Protein AF-A0A8J6BZ93-F1 (afdb_monomer_lite)

pLDDT: mean 83.26, std 11.12, range [38.56, 95.44]

Organism: Zizania palustris (NCBI:txid103762)

Radius of gyration: 21.63 Å; chains: 1; bounding box: 49×33×58 Å

Structure (mmCIF, N/CA/C/O backbone):
data_AF-A0A8J6BZ93-F1
#
_entry.id   AF-A0A8J6BZ93-F1
#
loop_
_atom_site.group_PDB
_atom_site.id
_atom_site.type_symbol
_atom_site.label_atom_id
_atom_site.label_alt_id
_atom_site.label_comp_id
_atom_site.label_asym_id
_atom_site.label_entity_id
_atom_site.label_seq_id
_atom_site.pdbx_PDB_ins_code
_atom_site.Cartn_x
_atom_site.Cartn_y
_atom_site.Cartn_z
_atom_site.occupancy
_atom_site.B_iso_or_equiv
_atom_site.auth_seq_id
_atom_site.auth_comp_id
_atom_site.auth_asym_id
_atom_site.auth_atom_id
_atom_site.pdbx_PDB_model_num
ATOM 1 N N . MET A 1 1 ? 16.278 -12.568 -27.847 1.00 64.12 1 MET A N 1
ATOM 2 C CA . MET A 1 1 ? 15.046 -12.805 -28.635 1.00 64.12 1 MET A CA 1
ATOM 3 C C . MET A 1 1 ? 14.919 -14.223 -29.215 1.00 64.12 1 MET A C 1
ATOM 5 O O . MET A 1 1 ? 13.827 -14.580 -29.638 1.00 64.12 1 MET A O 1
ATOM 9 N N . GLU A 1 2 ? 15.968 -15.063 -29.211 1.00 73.50 2 GLU A N 1
ATOM 10 C CA . GLU A 1 2 ? 15.950 -16.381 -29.886 1.00 73.50 2 GLU A CA 1
ATOM 11 C C . GLU A 1 2 ? 14.828 -17.334 -29.435 1.00 73.50 2 GLU A C 1
ATOM 13 O O . GLU A 1 2 ? 14.180 -17.944 -30.282 1.00 73.50 2 GLU A O 1
ATOM 18 N N . TRP A 1 3 ? 14.524 -17.422 -28.134 1.00 83.00 3 TRP A N 1
ATOM 19 C CA . TRP A 1 3 ? 13.435 -18.281 -27.644 1.00 83.00 3 TRP A CA 1
ATOM 20 C C . TRP A 1 3 ? 12.046 -17.813 -28.104 1.00 83.00 3 TRP A C 1
ATOM 22 O O . TRP A 1 3 ? 11.247 -18.634 -28.541 1.00 83.00 3 TRP A O 1
ATOM 32 N N . ILE A 1 4 ? 11.767 -16.504 -28.065 1.00 78.94 4 ILE A N 1
ATOM 33 C CA . ILE A 1 4 ? 10.465 -15.940 -28.471 1.00 78.94 4 ILE A CA 1
ATOM 34 C C . ILE A 1 4 ? 10.212 -16.223 -29.955 1.00 78.94 4 ILE A C 1
ATOM 36 O O . ILE A 1 4 ? 9.137 -16.687 -30.333 1.00 78.94 4 ILE A O 1
ATOM 40 N N . ASN A 1 5 ? 11.238 -16.014 -30.783 1.00 79.50 5 ASN A N 1
ATOM 41 C CA . ASN A 1 5 ? 11.161 -16.245 -32.223 1.00 79.50 5 ASN A CA 1
ATOM 42 C C . ASN A 1 5 ? 11.046 -17.739 -32.574 1.00 79.50 5 ASN A C 1
ATOM 44 O O . ASN A 1 5 ? 10.421 -18.087 -33.577 1.00 79.50 5 ASN A O 1
ATOM 48 N N . SER A 1 6 ? 11.628 -18.617 -31.751 1.00 82.94 6 SER A N 1
ATOM 49 C CA . SER A 1 6 ? 11.599 -20.071 -31.937 1.00 82.94 6 SER A CA 1
ATOM 50 C C . SER A 1 6 ? 10.288 -20.705 -31.464 1.00 82.94 6 SER A C 1
ATOM 52 O O . SER A 1 6 ? 9.693 -21.496 -32.193 1.00 82.94 6 SER A O 1
ATOM 54 N N . VAL A 1 7 ? 9.822 -20.349 -30.266 1.00 86.81 7 VAL A N 1
ATOM 55 C CA . VAL A 1 7 ? 8.670 -20.983 -29.608 1.00 86.81 7 VAL A CA 1
ATOM 56 C C . VAL A 1 7 ? 7.344 -20.356 -30.029 1.00 86.81 7 VAL A C 1
ATOM 58 O O . VAL A 1 7 ? 6.319 -21.023 -29.933 1.00 86.81 7 VAL A O 1
ATOM 61 N N . LYS A 1 8 ? 7.356 -19.112 -30.536 1.00 81.00 8 LYS A N 1
ATOM 62 C CA . LYS A 1 8 ? 6.156 -18.346 -30.923 1.00 81.00 8 LYS A CA 1
ATOM 63 C C . LYS A 1 8 ? 5.039 -18.472 -29.876 1.00 81.00 8 LYS A C 1
ATOM 65 O O . LYS A 1 8 ? 3.957 -18.970 -30.193 1.00 81.00 8 LYS A O 1
ATOM 70 N N . PRO A 1 9 ? 5.316 -18.095 -28.616 1.00 81.19 9 PRO A N 1
ATOM 71 C CA . PRO A 1 9 ? 4.331 -18.213 -27.555 1.00 81.19 9 PRO A CA 1
ATOM 72 C C . PRO A 1 9 ? 3.119 -17.322 -27.859 1.00 81.19 9 PRO A C 1
ATOM 74 O O . PRO A 1 9 ? 3.265 -16.267 -28.478 1.00 81.19 9 PRO A O 1
ATOM 77 N N . ASP A 1 10 ? 1.937 -17.745 -27.408 1.00 86.31 10 ASP A N 1
ATOM 78 C CA . ASP A 1 10 ? 0.694 -16.973 -27.524 1.00 86.31 10 ASP A CA 1
ATOM 79 C C . ASP A 1 10 ? 0.732 -15.788 -26.545 1.00 86.31 10 ASP A C 1
ATOM 81 O O . ASP A 1 10 ? 0.242 -15.847 -25.417 1.00 86.31 10 ASP A O 1
ATOM 85 N N . VAL A 1 11 ? 1.466 -14.749 -26.939 1.00 82.25 11 VAL A N 1
ATOM 86 C CA . VAL A 1 11 ? 1.706 -13.531 -26.166 1.00 82.25 11 VAL A CA 1
ATOM 87 C C . VAL A 1 11 ? 1.075 -12.369 -26.912 1.00 82.25 11 VAL A C 1
ATOM 89 O O . VAL A 1 11 ? 1.258 -12.218 -28.120 1.00 82.25 11 VAL A O 1
ATOM 92 N N . ASP A 1 12 ? 0.357 -11.527 -26.173 1.00 83.81 12 ASP A N 1
ATOM 93 C CA . ASP A 1 12 ? -0.295 -10.347 -26.727 1.00 83.81 12 ASP A CA 1
ATOM 94 C C . ASP A 1 12 ? 0.710 -9.432 -27.454 1.00 83.81 12 ASP A C 1
ATOM 96 O O . ASP A 1 12 ? 1.815 -9.161 -26.962 1.00 83.81 12 ASP A O 1
ATOM 100 N N . ALA A 1 13 ? 0.313 -8.934 -28.627 1.00 80.25 13 ALA A N 1
ATOM 101 C CA . ALA A 1 13 ? 1.148 -8.095 -29.482 1.00 80.25 13 ALA A CA 1
ATOM 102 C C . ALA A 1 13 ? 1.653 -6.826 -28.772 1.00 80.25 13 ALA A C 1
ATOM 104 O O . ALA A 1 13 ? 2.738 -6.342 -29.094 1.00 80.25 13 ALA A O 1
ATOM 105 N N . PHE A 1 14 ? 0.918 -6.310 -27.781 1.00 79.44 14 PHE A N 1
ATOM 106 C CA . PHE A 1 14 ? 1.347 -5.184 -26.954 1.00 79.44 14 PHE A CA 1
ATOM 107 C C . PHE A 1 14 ? 2.607 -5.505 -26.144 1.00 79.44 14 PHE A C 1
ATOM 109 O O . PHE A 1 14 ? 3.510 -4.677 -26.049 1.00 79.44 14 PHE A O 1
ATOM 116 N N . ILE A 1 15 ? 2.701 -6.711 -25.577 1.00 80.06 15 ILE A N 1
ATOM 117 C CA . ILE A 1 15 ? 3.875 -7.133 -24.805 1.00 80.06 15 ILE A CA 1
ATOM 118 C C . ILE A 1 15 ? 5.073 -7.284 -25.734 1.00 80.06 15 ILE A C 1
ATOM 120 O O . ILE A 1 15 ? 6.134 -6.758 -25.413 1.00 80.06 15 ILE A O 1
ATOM 124 N N . ILE A 1 16 ? 4.885 -7.918 -26.898 1.00 80.69 16 ILE A N 1
ATOM 125 C CA . ILE A 1 16 ? 5.931 -8.071 -27.923 1.00 80.69 16 ILE A CA 1
ATOM 126 C C . ILE A 1 16 ? 6.433 -6.699 -28.394 1.00 80.69 16 ILE A C 1
ATOM 128 O O . ILE A 1 16 ? 7.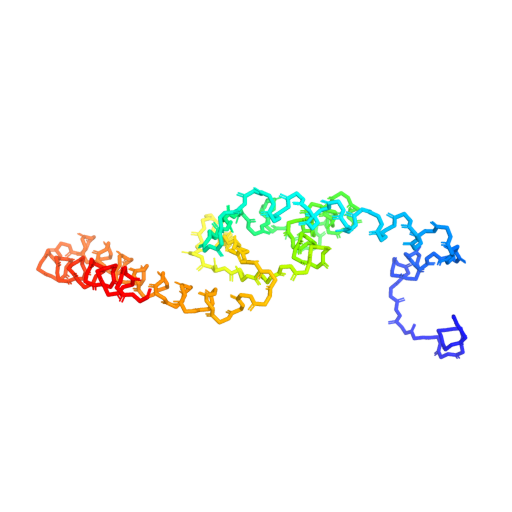639 -6.487 -28.480 1.00 80.69 16 ILE A O 1
ATOM 132 N N . GLY A 1 17 ? 5.522 -5.751 -28.628 1.00 76.75 17 GLY A N 1
ATOM 133 C CA . GLY A 1 17 ? 5.855 -4.386 -29.036 1.00 76.75 17 GLY A CA 1
ATOM 134 C C . GLY A 1 17 ? 6.637 -3.576 -27.994 1.00 76.75 17 GLY A C 1
ATOM 135 O O . GLY A 1 17 ? 7.321 -2.629 -28.370 1.00 76.75 17 GLY A O 1
ATOM 136 N N . ASN A 1 18 ? 6.578 -3.948 -26.709 1.00 74.81 18 ASN A N 1
ATOM 137 C CA . ASN A 1 18 ? 7.337 -3.296 -25.636 1.00 74.81 18 ASN A CA 1
ATOM 138 C C . ASN A 1 18 ? 8.765 -3.846 -25.461 1.00 74.81 18 ASN A C 1
ATOM 140 O O . ASN A 1 18 ? 9.549 -3.254 -24.718 1.00 74.81 18 ASN A O 1
ATOM 144 N N . LEU A 1 19 ? 9.132 -4.962 -26.104 1.00 73.75 19 LEU A N 1
ATOM 145 C CA . LEU A 1 19 ? 10.516 -5.441 -26.095 1.00 73.75 19 LEU A CA 1
ATOM 146 C C . LEU A 1 19 ? 11.347 -4.589 -27.070 1.00 73.75 19 LEU A C 1
ATOM 148 O O . LEU A 1 19 ? 11.334 -4.828 -28.274 1.00 73.75 19 LEU A O 1
ATOM 152 N N . SER A 1 20 ? 12.062 -3.581 -26.560 1.00 62.97 20 SER A N 1
ATOM 153 C CA . SER A 1 20 ? 12.980 -2.771 -27.372 1.00 62.97 20 SER A CA 1
ATOM 154 C C . SER A 1 20 ? 14.223 -3.568 -27.783 1.00 62.97 20 SER A C 1
ATOM 156 O O . SER A 1 20 ? 14.828 -4.227 -26.938 1.00 62.97 20 SER A O 1
ATOM 158 N N . ASP A 1 21 ? 14.652 -3.432 -29.038 1.00 59.81 21 ASP A N 1
ATOM 159 C CA . ASP A 1 21 ? 15.856 -4.087 -29.587 1.00 59.81 21 ASP A CA 1
ATOM 160 C C . ASP A 1 21 ? 17.164 -3.308 -29.289 1.00 59.81 21 ASP A C 1
ATOM 162 O O . ASP A 1 21 ? 18.263 -3.796 -29.537 1.00 59.81 21 ASP A O 1
ATOM 166 N N . ASP A 1 22 ? 17.061 -2.096 -28.725 1.00 57.88 22 ASP A N 1
ATOM 167 C CA . ASP A 1 22 ? 18.194 -1.195 -28.461 1.00 57.88 22 ASP A CA 1
ATOM 168 C C . ASP A 1 22 ? 18.689 -1.327 -27.007 1.00 57.88 22 ASP A C 1
ATOM 170 O O . ASP A 1 22 ? 18.296 -0.593 -26.091 1.00 57.88 22 ASP A O 1
ATOM 174 N N . GLY A 1 23 ? 19.482 -2.374 -26.774 1.00 57.91 23 GLY A N 1
ATOM 175 C CA . GLY A 1 23 ? 19.776 -2.901 -25.441 1.00 57.91 23 GLY A CA 1
ATOM 176 C C . GLY A 1 23 ? 20.808 -2.136 -24.607 1.00 57.91 23 GLY A C 1
ATOM 177 O O . GLY A 1 23 ? 20.763 -2.250 -23.393 1.00 57.91 23 GLY A O 1
ATOM 178 N N . GLU A 1 24 ? 21.734 -1.361 -25.180 1.00 57.62 24 GLU A N 1
ATOM 179 C CA . GLU A 1 24 ? 22.865 -0.821 -24.389 1.00 57.62 24 GLU A CA 1
ATOM 180 C C . GLU A 1 24 ? 22.691 0.637 -23.937 1.00 57.62 24 GLU A C 1
ATOM 182 O O . GLU A 1 24 ? 22.922 0.954 -22.766 1.00 57.62 24 GLU A O 1
ATOM 187 N N . LEU A 1 25 ? 22.239 1.536 -24.819 1.00 59.84 25 LEU A N 1
ATOM 188 C CA . LEU A 1 25 ? 22.030 2.954 -24.479 1.00 59.84 25 LEU A CA 1
ATOM 189 C C . LEU A 1 25 ? 20.859 3.148 -23.498 1.00 59.84 25 LEU A C 1
ATOM 191 O O . LEU A 1 25 ? 20.916 4.010 -22.616 1.00 59.84 25 LEU A O 1
ATOM 195 N N . SER A 1 26 ? 19.825 2.308 -23.602 1.00 63.94 26 SER A N 1
ATOM 196 C CA . SER A 1 26 ? 18.631 2.348 -22.748 1.00 63.94 26 SER A CA 1
ATOM 197 C C . SER A 1 26 ? 18.894 1.892 -21.303 1.00 63.94 26 SER A C 1
ATOM 199 O O . SER A 1 26 ? 18.300 2.425 -20.356 1.00 63.94 26 SER A O 1
ATOM 201 N N . ILE A 1 27 ? 19.824 0.951 -21.095 1.00 78.00 27 ILE A N 1
ATOM 202 C CA . ILE A 1 27 ? 20.138 0.403 -19.767 1.00 78.00 27 ILE A CA 1
ATOM 203 C C . ILE A 1 27 ? 20.874 1.427 -18.900 1.00 78.00 27 ILE A C 1
ATOM 205 O O . ILE A 1 27 ? 20.508 1.602 -17.737 1.00 78.00 27 ILE A O 1
ATOM 209 N N . ASN A 1 28 ? 21.868 2.134 -19.445 1.00 82.94 28 ASN A N 1
ATOM 210 C CA . ASN A 1 28 ? 22.663 3.099 -18.675 1.00 82.94 28 ASN A CA 1
ATOM 211 C C . ASN A 1 28 ? 21.803 4.260 -18.152 1.00 82.94 28 ASN A C 1
ATOM 213 O O . ASN A 1 28 ? 21.826 4.554 -16.957 1.00 82.94 28 ASN A O 1
ATOM 217 N N . SER A 1 29 ? 20.954 4.837 -19.010 1.00 84.62 29 SER A N 1
ATOM 218 C CA . SER A 1 29 ? 19.992 5.875 -18.606 1.00 84.62 29 SER A CA 1
ATOM 219 C C . SER A 1 29 ? 19.054 5.387 -17.493 1.00 84.62 29 SER A C 1
ATOM 221 O O . SER A 1 29 ? 18.827 6.089 -16.506 1.00 84.62 29 SER A O 1
ATOM 223 N N . SER A 1 30 ? 18.572 4.146 -17.598 1.00 85.00 30 SER A N 1
ATOM 224 C CA . SER A 1 30 ? 17.714 3.537 -16.578 1.00 85.00 30 SER A CA 1
ATOM 225 C C . SER A 1 30 ? 18.436 3.345 -15.240 1.00 85.00 30 SER A C 1
ATOM 227 O O . SER A 1 30 ? 17.834 3.512 -14.178 1.00 85.00 30 SER A O 1
ATOM 229 N N . GLN A 1 31 ? 19.722 2.989 -15.259 1.00 88.00 31 GLN A N 1
ATOM 230 C CA . GLN A 1 31 ? 20.525 2.840 -14.044 1.00 88.00 31 GLN A CA 1
ATOM 231 C C . GLN A 1 31 ? 20.758 4.179 -13.346 1.00 88.00 31 GLN A C 1
ATOM 233 O O . GLN A 1 31 ? 20.677 4.238 -12.118 1.00 88.00 31 GLN A O 1
ATOM 238 N N . ASP A 1 32 ? 21.012 5.243 -14.100 1.00 90.06 32 ASP A N 1
ATOM 239 C CA . ASP A 1 32 ? 21.210 6.5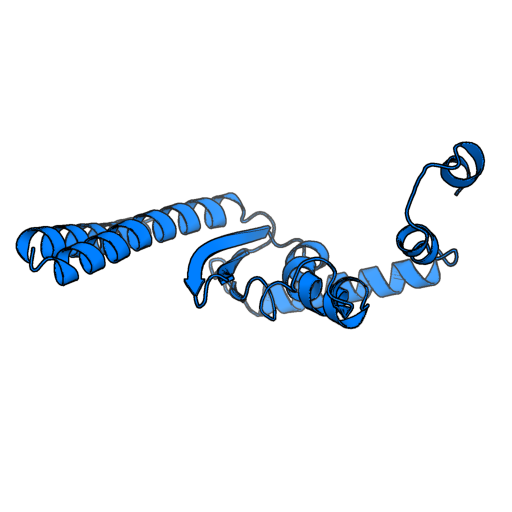73 -13.529 1.00 90.06 32 ASP A CA 1
ATOM 240 C C . ASP A 1 32 ? 19.911 7.125 -12.936 1.00 90.06 32 ASP A C 1
ATOM 242 O O . ASP A 1 32 ? 19.915 7.565 -11.785 1.00 90.06 32 ASP A O 1
ATOM 246 N N . ALA A 1 33 ? 18.775 6.944 -13.617 1.00 89.12 33 ALA A N 1
ATOM 247 C CA . ALA A 1 33 ? 17.461 7.259 -13.056 1.00 89.12 33 ALA A CA 1
ATOM 248 C C . ALA A 1 33 ? 17.178 6.474 -11.759 1.00 89.12 33 ALA A C 1
ATOM 250 O O . ALA A 1 33 ? 16.683 7.030 -10.779 1.00 89.12 33 ALA A O 1
ATOM 251 N N . ARG A 1 34 ? 17.534 5.181 -11.695 1.00 90.75 34 ARG A N 1
ATOM 252 C CA . ARG A 1 34 ? 17.411 4.383 -10.459 1.00 90.75 34 ARG A CA 1
ATOM 253 C C . ARG A 1 34 ? 18.276 4.928 -9.324 1.00 90.75 34 ARG A C 1
ATOM 255 O O . ARG A 1 34 ? 17.815 4.970 -8.183 1.00 90.75 34 ARG A O 1
ATOM 262 N N . LYS A 1 35 ? 19.518 5.336 -9.609 1.00 91.06 35 LYS A N 1
ATOM 263 C CA . LYS A 1 35 ? 20.410 5.941 -8.605 1.00 91.06 35 LYS A CA 1
ATOM 264 C C . LYS A 1 35 ? 19.824 7.244 -8.075 1.00 91.06 35 LYS A C 1
ATOM 266 O O . LYS A 1 35 ? 19.792 7.426 -6.862 1.00 91.06 35 LYS A O 1
ATOM 271 N N . GLU A 1 36 ? 19.326 8.105 -8.955 1.00 92.75 36 GLU A N 1
ATOM 272 C CA . GLU A 1 36 ? 18.708 9.376 -8.574 1.00 92.75 36 GLU A CA 1
ATOM 273 C C . GLU A 1 36 ? 17.485 9.158 -7.677 1.00 92.75 36 GLU A C 1
ATOM 275 O O . GLU A 1 36 ? 17.425 9.695 -6.570 1.00 92.75 36 GLU A O 1
ATOM 280 N N . VAL A 1 37 ? 16.560 8.287 -8.091 1.00 90.12 37 VAL A N 1
ATOM 281 C CA . VAL A 1 37 ? 15.361 7.948 -7.309 1.00 90.12 37 VAL A CA 1
ATOM 282 C C . VAL A 1 37 ? 15.734 7.358 -5.949 1.00 90.12 37 VAL A C 1
ATOM 284 O O . VAL A 1 37 ? 15.131 7.714 -4.936 1.00 90.12 37 VAL A O 1
ATOM 287 N N . ARG A 1 38 ? 16.751 6.490 -5.891 1.00 90.31 38 ARG A N 1
ATOM 288 C CA . ARG A 1 38 ? 17.265 5.940 -4.630 1.00 90.31 38 ARG A CA 1
ATOM 289 C C . ARG A 1 38 ? 17.805 7.034 -3.712 1.00 90.31 38 ARG A C 1
ATOM 291 O O . ARG A 1 38 ? 17.492 7.022 -2.525 1.00 90.31 38 ARG A O 1
ATOM 298 N N . VAL A 1 39 ? 18.599 7.967 -4.236 1.00 90.69 39 VAL A N 1
ATOM 299 C CA . VAL A 1 39 ? 19.141 9.090 -3.455 1.00 90.69 39 VAL A CA 1
ATOM 300 C C . VAL A 1 39 ? 18.009 9.970 -2.932 1.00 90.69 39 VAL A C 1
ATOM 302 O O . VAL A 1 39 ? 17.971 10.250 -1.737 1.00 90.69 39 VAL A O 1
ATOM 305 N N . ALA A 1 40 ? 17.053 10.340 -3.785 1.00 89.44 40 ALA A N 1
ATOM 306 C CA . ALA A 1 40 ? 15.924 11.184 -3.407 1.00 89.44 40 ALA A CA 1
ATOM 307 C C . ALA A 1 40 ? 15.037 10.534 -2.330 1.00 89.44 40 ALA A C 1
ATOM 309 O O . ALA A 1 40 ? 14.704 11.177 -1.335 1.00 89.44 40 ALA A O 1
ATOM 310 N N . LEU A 1 41 ? 14.690 9.251 -2.482 1.00 87.38 41 LEU A N 1
ATOM 311 C CA . LEU A 1 41 ? 13.859 8.539 -1.505 1.00 87.38 41 LEU A CA 1
ATOM 312 C C . LEU A 1 41 ? 14.575 8.304 -0.176 1.00 87.38 41 LEU A C 1
ATOM 314 O O . LEU A 1 41 ? 13.928 8.369 0.868 1.00 87.38 41 LEU A O 1
ATOM 318 N N . ASN A 1 42 ? 15.887 8.070 -0.198 1.00 84.44 42 ASN A N 1
ATOM 319 C CA . ASN A 1 42 ? 16.676 7.987 1.028 1.00 84.44 42 ASN A CA 1
ATOM 320 C C . ASN A 1 42 ? 16.795 9.357 1.713 1.00 84.44 42 ASN A C 1
ATOM 322 O O . ASN A 1 42 ? 16.701 9.425 2.930 1.00 84.44 42 ASN A O 1
ATOM 326 N N . ALA A 1 43 ? 16.940 10.449 0.954 1.00 84.88 43 ALA A N 1
ATOM 327 C CA . ALA A 1 43 ? 17.026 11.804 1.504 1.00 84.88 43 ALA A CA 1
ATOM 328 C C . ALA A 1 43 ? 15.700 12.303 2.102 1.00 84.88 43 ALA A C 1
ATOM 330 O O . ALA A 1 43 ? 15.705 13.070 3.063 1.00 84.88 43 ALA A O 1
ATOM 331 N N . LEU A 1 44 ? 14.559 11.861 1.563 1.00 77.81 44 LEU A N 1
ATOM 332 C CA . LEU A 1 44 ? 13.230 12.233 2.059 1.00 77.81 44 LEU A CA 1
ATOM 333 C C . LEU A 1 44 ? 12.942 11.675 3.469 1.00 77.81 44 LEU A C 1
ATOM 335 O O . LEU A 1 44 ? 11.949 12.050 4.092 1.00 77.81 44 LEU A O 1
ATOM 339 N N . ARG A 1 45 ? 13.770 10.756 3.980 1.00 69.44 45 ARG A N 1
ATOM 340 C CA . ARG A 1 45 ? 13.438 9.911 5.130 1.00 69.44 45 ARG A CA 1
ATOM 341 C C . ARG A 1 45 ? 14.526 9.976 6.196 1.00 69.44 45 ARG A C 1
ATOM 343 O O . ARG A 1 45 ? 15.711 9.933 5.896 1.00 69.44 45 ARG A O 1
ATOM 350 N N . LYS A 1 46 ? 14.103 10.045 7.460 1.00 70.06 46 LYS A N 1
ATOM 351 C CA . LYS A 1 46 ? 14.951 9.687 8.611 1.00 70.06 46 LYS A CA 1
ATOM 352 C C . LYS A 1 46 ? 15.064 8.158 8.684 1.00 70.06 46 LYS A C 1
ATOM 354 O O . LYS A 1 46 ? 14.231 7.485 8.073 1.00 70.06 46 LYS A O 1
ATOM 359 N N . ASP A 1 47 ? 16.036 7.632 9.432 1.00 70.06 47 ASP A N 1
ATOM 360 C CA . ASP A 1 47 ? 16.359 6.192 9.455 1.00 70.06 47 ASP A CA 1
ATOM 361 C C . ASP A 1 47 ? 15.141 5.269 9.706 1.00 70.06 47 ASP A C 1
ATOM 363 O O . ASP A 1 47 ? 15.086 4.192 9.112 1.00 70.06 47 ASP A O 1
ATOM 367 N N . ASP A 1 48 ? 14.105 5.748 10.415 1.00 75.56 48 ASP A N 1
ATOM 368 C CA . ASP A 1 48 ? 12.880 4.987 10.739 1.00 75.56 48 ASP A CA 1
ATOM 369 C C . ASP A 1 48 ? 11.578 5.561 10.135 1.00 75.56 48 ASP A C 1
ATOM 371 O O . ASP A 1 48 ? 10.466 5.204 10.523 1.00 75.56 48 ASP A O 1
ATOM 375 N N . GLY A 1 49 ? 11.660 6.498 9.187 1.00 85.31 49 GLY A N 1
ATOM 376 C CA . GLY A 1 49 ? 10.459 7.109 8.605 1.00 85.31 49 GLY A CA 1
ATOM 377 C C . GLY A 1 49 ? 9.760 6.173 7.619 1.00 85.31 49 GLY A C 1
ATOM 378 O O . GLY A 1 49 ? 10.442 5.597 6.776 1.00 85.31 49 GLY A O 1
ATOM 379 N N . ILE A 1 50 ? 8.421 6.082 7.637 1.00 90.81 50 ILE A N 1
ATOM 380 C CA . ILE A 1 50 ? 7.592 5.397 6.620 1.00 90.81 50 ILE A CA 1
ATOM 381 C C . ILE A 1 50 ? 6.957 6.423 5.672 1.00 90.81 50 ILE A C 1
ATOM 383 O O . ILE A 1 50 ? 6.324 7.375 6.121 1.00 90.81 50 ILE A O 1
ATOM 387 N N . LEU A 1 51 ? 7.112 6.232 4.358 1.00 91.38 51 LEU A N 1
ATOM 388 C CA . LEU A 1 51 ? 6.444 7.058 3.351 1.00 91.38 51 LEU A CA 1
ATOM 389 C C . LEU A 1 51 ? 5.086 6.437 3.022 1.00 91.38 51 LEU A C 1
ATOM 391 O O . LEU A 1 51 ? 5.024 5.270 2.635 1.00 91.38 51 LEU A O 1
ATOM 395 N N . VAL A 1 52 ? 4.021 7.227 3.148 1.00 92.62 52 VAL A N 1
ATOM 396 C CA . VAL A 1 52 ? 2.645 6.810 2.854 1.00 92.62 52 VAL A CA 1
ATOM 397 C C . VAL A 1 52 ? 2.145 7.559 1.626 1.00 92.62 52 VAL A C 1
ATOM 399 O O . VAL A 1 52 ? 2.174 8.788 1.591 1.00 92.62 52 VAL A O 1
ATOM 402 N N . ILE A 1 53 ? 1.686 6.820 0.621 1.00 91.88 53 ILE A N 1
ATOM 403 C CA . ILE A 1 53 ? 1.140 7.355 -0.633 1.00 91.88 53 ILE A CA 1
ATOM 404 C C . ILE A 1 53 ? -0.139 6.593 -1.015 1.00 91.88 53 ILE A C 1
ATOM 406 O O . ILE A 1 53 ? -0.333 5.465 -0.559 1.00 91.88 53 ILE A O 1
ATOM 410 N N . PRO A 1 54 ? -1.020 7.143 -1.866 1.00 90.00 54 PRO A N 1
ATOM 411 C CA . PRO A 1 54 ? -2.075 6.349 -2.499 1.00 90.00 54 PRO A CA 1
ATOM 412 C C . PRO A 1 54 ? -1.483 5.134 -3.231 1.00 90.00 54 PRO A C 1
ATOM 414 O O . PRO A 1 54 ? -0.377 5.214 -3.758 1.00 90.00 54 PRO A O 1
ATOM 417 N N . THR A 1 55 ? -2.176 3.993 -3.285 1.00 88.69 55 THR A N 1
ATOM 418 C CA . THR A 1 55 ? -1.646 2.841 -4.047 1.00 88.69 55 THR A CA 1
ATOM 419 C C . THR A 1 55 ? -1.787 3.025 -5.552 1.00 88.69 55 THR A C 1
ATOM 421 O O . THR A 1 55 ? -0.892 2.645 -6.300 1.00 88.69 55 THR A O 1
ATOM 424 N N . VAL A 1 56 ? -2.900 3.612 -5.986 1.00 83.25 56 VAL A N 1
ATOM 425 C CA . VAL A 1 56 ? -3.226 3.843 -7.394 1.00 83.25 56 VAL A CA 1
ATOM 426 C C . VAL A 1 56 ? -3.777 5.250 -7.574 1.00 83.25 56 VAL A C 1
ATOM 428 O O . VAL A 1 56 ? -4.443 5.792 -6.690 1.00 83.25 56 VAL A O 1
ATOM 431 N N . LEU A 1 57 ? -3.496 5.843 -8.730 1.00 77.00 57 LEU A N 1
ATOM 432 C CA . LEU A 1 57 ? -3.990 7.160 -9.116 1.00 77.00 57 LEU A CA 1
ATOM 433 C C . LEU A 1 57 ? -5.303 7.001 -9.893 1.00 77.00 57 LEU A C 1
ATOM 435 O O . LEU A 1 57 ? -5.322 7.115 -11.112 1.00 77.00 57 LEU A O 1
ATOM 439 N N . GLY A 1 58 ? -6.398 6.693 -9.193 1.00 78.62 58 GLY A N 1
ATOM 440 C CA . GLY A 1 58 ? -7.742 6.659 -9.781 1.00 78.62 58 GLY A CA 1
ATOM 441 C C . GLY A 1 58 ? -8.558 5.410 -9.457 1.00 78.62 58 GLY A C 1
ATOM 442 O O . GLY A 1 58 ? -8.080 4.461 -8.837 1.00 78.62 58 GLY A O 1
ATOM 443 N N . CYS A 1 59 ? -9.826 5.433 -9.871 1.00 78.50 59 CYS A N 1
ATOM 444 C CA . CYS A 1 59 ? -10.727 4.294 -9.714 1.00 78.50 59 CYS A CA 1
ATOM 445 C C . CYS A 1 59 ? -10.364 3.173 -10.702 1.00 78.50 59 CYS A C 1
ATOM 447 O O . CYS A 1 59 ? -9.903 3.461 -11.810 1.00 78.50 59 CYS A O 1
ATOM 449 N N . PRO A 1 60 ? -10.615 1.899 -10.353 1.00 83.38 60 PRO A N 1
ATOM 450 C CA . PRO A 1 60 ? -10.456 0.807 -11.299 1.00 83.38 60 PRO A CA 1
ATOM 451 C C . PRO A 1 60 ? -11.331 1.035 -12.544 1.00 83.38 60 PRO A C 1
ATOM 453 O O . PRO A 1 60 ? -12.516 1.361 -12.406 1.00 83.38 60 PRO A O 1
ATOM 456 N N . PRO A 1 61 ? -10.789 0.855 -13.759 1.00 83.25 61 PRO A N 1
ATOM 457 C CA . PRO A 1 61 ? -11.565 0.965 -14.979 1.00 83.25 61 PRO A CA 1
ATOM 458 C C . PRO A 1 61 ? -12.600 -0.160 -15.038 1.00 83.25 61 PRO A C 1
ATOM 460 O O . PRO A 1 61 ? -12.410 -1.258 -14.509 1.00 83.25 61 PRO A O 1
ATOM 463 N N . LYS A 1 62 ? -13.716 0.105 -15.716 1.00 83.44 62 LYS A N 1
ATOM 464 C CA . LYS A 1 62 ? -14.739 -0.917 -15.962 1.00 83.44 62 LYS A CA 1
ATOM 465 C C . LYS A 1 62 ? -14.175 -2.021 -16.857 1.00 83.44 62 LYS A C 1
ATOM 467 O O . LYS A 1 62 ? -13.339 -1.761 -17.723 1.00 83.44 62 LYS A O 1
ATOM 472 N N . LEU A 1 63 ? -14.687 -3.242 -16.694 1.00 79.31 63 LEU A N 1
ATOM 473 C CA . LEU A 1 63 ? -14.361 -4.356 -17.584 1.00 79.31 63 LEU A CA 1
ATOM 474 C C . LEU A 1 63 ? -14.625 -3.948 -19.046 1.00 79.31 63 LEU A C 1
ATOM 476 O O . LEU A 1 63 ? -15.674 -3.375 -19.343 1.00 79.31 63 LEU A O 1
ATOM 480 N N . ASN A 1 64 ? -13.675 -4.229 -19.940 1.00 76.25 64 ASN A N 1
ATOM 481 C CA . ASN A 1 64 ? -13.707 -3.867 -21.366 1.00 76.25 64 ASN A CA 1
ATOM 482 C C . ASN A 1 64 ? -13.709 -2.355 -21.669 1.00 76.25 64 ASN A C 1
ATOM 484 O O . ASN A 1 64 ? -14.000 -1.951 -22.796 1.00 76.25 64 ASN A O 1
ATOM 488 N N . ALA A 1 65 ? -13.383 -1.496 -20.698 1.00 81.62 65 ALA A N 1
ATOM 489 C CA . ALA A 1 65 ? -13.172 -0.083 -20.977 1.00 81.62 65 ALA A CA 1
ATOM 490 C C . ALA A 1 65 ? -11.951 0.110 -21.891 1.00 81.62 65 ALA A C 1
ATOM 492 O O . ALA A 1 65 ? -10.895 -0.480 -21.673 1.00 81.62 65 ALA A O 1
ATOM 493 N N . ARG A 1 66 ? -12.067 1.017 -22.867 1.00 73.81 66 ARG A N 1
ATOM 494 C CA . ARG A 1 66 ? -10.975 1.407 -23.783 1.00 73.81 66 ARG A CA 1
ATOM 495 C C . ARG A 1 66 ? -9.723 1.924 -23.054 1.00 73.81 66 ARG A C 1
ATOM 497 O O . ARG A 1 66 ? -8.62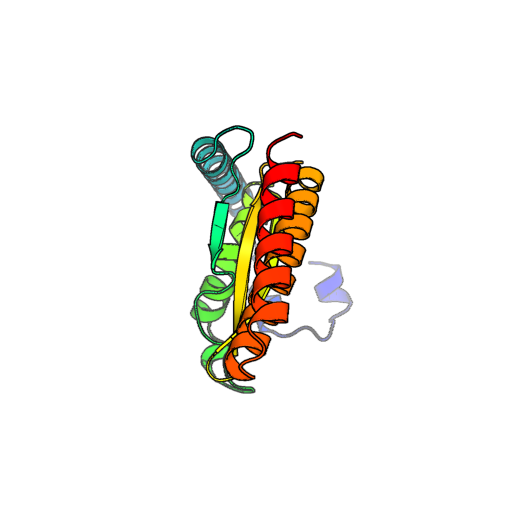2 1.907 -23.596 1.00 73.81 66 ARG A O 1
ATOM 504 N N . GLU A 1 67 ? -9.897 2.380 -21.819 1.00 70.50 67 GLU A N 1
ATOM 505 C CA . GLU A 1 67 ? -8.846 2.909 -20.949 1.00 70.50 67 GLU A CA 1
ATOM 506 C C . GLU A 1 67 ? -7.845 1.835 -20.494 1.00 70.50 67 GLU A C 1
ATOM 508 O O . GLU A 1 67 ? -6.666 2.144 -20.338 1.00 70.50 67 GLU A O 1
ATOM 513 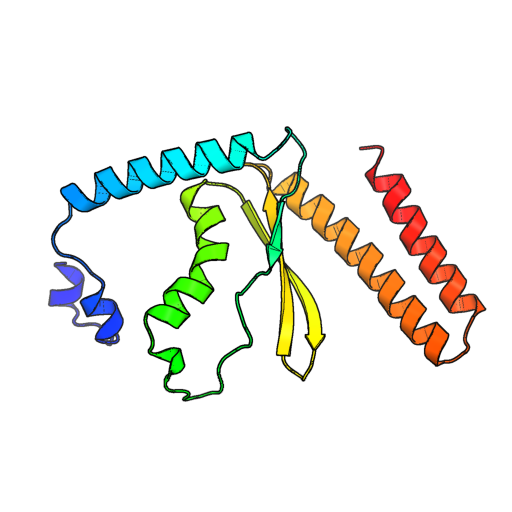N N . LEU A 1 68 ? -8.274 0.566 -20.397 1.00 65.50 68 LEU A N 1
ATOM 514 C CA . LEU A 1 68 ? -7.417 -0.583 -20.060 1.00 65.50 68 LEU A CA 1
ATOM 515 C C . LEU A 1 68 ? -6.282 -0.798 -21.076 1.00 65.50 68 LEU A C 1
ATOM 517 O O . LEU A 1 68 ? -5.227 -1.307 -20.719 1.00 65.50 68 LEU A O 1
ATOM 521 N N . SER A 1 69 ? -6.486 -0.393 -22.335 1.00 62.44 69 SER A N 1
ATOM 522 C CA . SER A 1 69 ? -5.469 -0.450 -23.395 1.00 62.44 69 SER A CA 1
ATOM 523 C C . SER A 1 69 ? -4.651 0.840 -23.537 1.00 62.44 69 SER A C 1
ATOM 525 O O . SER A 1 69 ? -3.836 0.953 -24.450 1.00 62.44 69 SER A O 1
ATOM 527 N N . SER A 1 70 ? -4.889 1.849 -22.693 1.00 70.12 70 SER A N 1
ATOM 528 C CA . SER A 1 70 ? -4.197 3.133 -22.810 1.00 70.12 70 SER A CA 1
ATOM 529 C C . SER A 1 70 ? -2.836 3.104 -22.109 1.00 70.12 70 SER A C 1
ATOM 531 O O . SER A 1 70 ? -2.711 2.697 -20.954 1.00 70.12 70 SER A O 1
ATOM 533 N N . SER A 1 71 ? -1.798 3.581 -22.802 1.00 68.81 71 SER A N 1
ATOM 534 C CA . SER A 1 71 ? -0.453 3.731 -22.231 1.00 68.81 71 SER A CA 1
ATOM 535 C C . SER A 1 71 ? -0.447 4.671 -21.021 1.00 68.81 71 SER A C 1
ATOM 537 O O . SER A 1 71 ? 0.238 4.399 -20.041 1.00 68.81 71 SER A O 1
ATOM 539 N N . ASN A 1 72 ? -1.264 5.729 -21.054 1.00 72.81 72 ASN A N 1
ATOM 540 C CA . ASN A 1 72 ? -1.402 6.690 -19.958 1.00 72.81 72 ASN A CA 1
ATOM 541 C C . ASN A 1 72 ? -1.942 6.049 -18.674 1.00 72.81 72 ASN A C 1
ATOM 543 O O . ASN A 1 72 ? -1.388 6.301 -17.606 1.00 72.81 72 ASN A O 1
ATOM 547 N N . TYR A 1 73 ? -2.970 5.196 -18.775 1.00 74.94 73 TYR A N 1
ATOM 548 C CA . TYR A 1 73 ? -3.474 4.447 -17.625 1.00 74.94 73 TYR A CA 1
ATOM 549 C C . TYR A 1 73 ? -2.372 3.552 -17.055 1.00 74.94 73 TYR A C 1
ATOM 551 O O . TYR A 1 73 ? -2.046 3.664 -15.882 1.00 74.94 73 TYR A O 1
ATOM 559 N N . ASN A 1 74 ? -1.707 2.748 -17.889 1.00 72.44 74 ASN A N 1
ATOM 560 C CA . ASN A 1 74 ? -0.648 1.839 -17.433 1.00 72.44 74 ASN A CA 1
ATOM 561 C C . ASN A 1 74 ? 0.507 2.564 -16.726 1.00 72.44 74 ASN A C 1
ATOM 563 O O . ASN A 1 74 ? 0.960 2.119 -15.669 1.00 72.44 74 ASN A O 1
ATOM 567 N N . VAL A 1 75 ? 0.950 3.703 -17.266 1.00 76.44 75 VAL A N 1
ATOM 568 C CA . VAL A 1 75 ? 1.987 4.532 -16.638 1.00 76.44 75 VAL A CA 1
ATOM 569 C C . VAL A 1 75 ? 1.514 5.057 -15.282 1.00 76.44 75 VAL A C 1
ATOM 571 O O . VAL A 1 75 ? 2.258 4.970 -14.308 1.00 76.44 75 VAL A O 1
ATOM 574 N N . GLN A 1 76 ? 0.280 5.552 -15.176 1.00 73.81 76 GLN A N 1
ATOM 575 C CA . GLN A 1 76 ? -0.257 6.084 -13.919 1.00 73.81 76 GLN A CA 1
ATOM 576 C C . GLN A 1 76 ? -0.478 5.001 -12.857 1.00 73.81 76 GLN A C 1
ATOM 578 O O . GLN A 1 76 ? -0.137 5.212 -11.692 1.00 73.81 76 GLN A O 1
ATOM 583 N N . THR A 1 77 ? -0.990 3.834 -13.247 1.00 71.94 77 THR A N 1
ATOM 584 C CA . THR A 1 77 ? -1.227 2.706 -12.335 1.00 71.94 77 THR A CA 1
ATOM 585 C C . THR A 1 77 ? 0.088 2.104 -11.835 1.00 71.94 77 THR A C 1
ATOM 587 O O . THR A 1 77 ? 0.156 1.647 -10.695 1.00 71.94 77 THR A O 1
ATOM 590 N N . SER A 1 78 ? 1.148 2.140 -12.653 1.00 73.50 78 SER A N 1
ATOM 591 C CA . SER A 1 78 ? 2.462 1.593 -12.295 1.00 73.50 78 SER A CA 1
ATOM 592 C C . SER A 1 78 ? 3.394 2.601 -11.620 1.00 73.50 78 SER A C 1
ATOM 594 O O . SER A 1 78 ? 4.291 2.183 -10.900 1.00 73.50 78 SER A O 1
ATOM 596 N N . CYS A 1 79 ? 3.224 3.913 -11.813 1.00 81.25 79 CYS A N 1
ATOM 597 C CA . CYS A 1 79 ? 4.202 4.912 -11.356 1.00 81.25 79 CYS A CA 1
ATOM 598 C C . CYS A 1 79 ? 4.506 4.801 -9.851 1.00 81.25 79 CYS A C 1
ATOM 600 O O . CYS A 1 79 ? 5.667 4.753 -9.443 1.00 81.25 79 CYS A O 1
ATOM 602 N N . LEU A 1 80 ? 3.463 4.675 -9.022 1.00 83.62 80 LEU A N 1
ATOM 603 C CA . LEU A 1 80 ? 3.613 4.616 -7.565 1.00 83.62 80 LEU A CA 1
ATOM 604 C C . LEU A 1 80 ? 4.187 3.286 -7.067 1.00 83.62 80 LEU A C 1
ATOM 606 O O . LEU A 1 80 ? 4.847 3.255 -6.033 1.00 83.62 80 LEU A O 1
ATOM 610 N N . THR A 1 81 ? 3.961 2.186 -7.785 1.00 79.81 81 THR A N 1
ATOM 611 C CA . THR A 1 81 ? 4.563 0.879 -7.480 1.00 79.81 81 THR A CA 1
ATOM 612 C C . THR A 1 81 ? 6.000 0.790 -7.986 1.00 79.81 81 THR A C 1
ATOM 614 O O . THR A 1 81 ? 6.852 0.212 -7.310 1.00 79.81 81 THR A O 1
ATOM 617 N N . SER A 1 82 ? 6.319 1.434 -9.110 1.00 84.56 82 SER A N 1
ATOM 618 C CA . SER A 1 82 ? 7.669 1.482 -9.675 1.00 84.56 82 SER A CA 1
ATOM 619 C C . SER A 1 82 ? 8.682 2.150 -8.742 1.00 84.56 82 SER A C 1
ATOM 621 O O . SER A 1 82 ? 9.852 1.768 -8.776 1.00 84.56 82 SER A O 1
ATOM 623 N N . LEU A 1 83 ? 8.254 3.059 -7.855 1.00 85.50 83 LEU A N 1
ATOM 624 C CA . LEU A 1 83 ? 9.116 3.692 -6.848 1.00 85.50 83 LEU A CA 1
ATOM 625 C C . LEU A 1 83 ? 9.887 2.669 -6.007 1.00 85.50 83 LEU A C 1
ATOM 627 O O . LEU A 1 83 ? 11.100 2.812 -5.844 1.00 85.50 83 LEU A O 1
ATOM 631 N N . SER A 1 84 ? 9.216 1.620 -5.521 1.00 85.56 84 SER A N 1
ATOM 632 C CA . SER A 1 84 ? 9.853 0.541 -4.753 1.00 85.56 84 SER A CA 1
ATOM 633 C C . SER A 1 84 ? 10.920 -0.186 -5.575 1.00 85.56 84 SER A C 1
ATOM 635 O O . SER A 1 84 ? 12.078 -0.270 -5.171 1.00 85.56 84 SER A O 1
ATOM 637 N N . SER A 1 85 ? 10.567 -0.596 -6.796 1.00 85.94 85 SER A N 1
ATOM 638 C CA . SER A 1 85 ? 11.462 -1.327 -7.696 1.00 85.94 85 SER A CA 1
ATOM 639 C C . SER A 1 85 ? 12.685 -0.516 -8.146 1.00 85.94 85 SER A C 1
ATOM 641 O O . SER A 1 85 ? 13.776 -1.069 -8.289 1.00 85.94 85 SER A O 1
ATOM 643 N N . MET A 1 86 ? 12.532 0.796 -8.359 1.00 88.19 86 MET A N 1
ATOM 644 C CA . MET A 1 86 ? 13.613 1.659 -8.840 1.00 88.19 86 MET A CA 1
ATOM 645 C C . MET A 1 86 ? 14.563 2.075 -7.719 1.00 88.19 86 MET A C 1
ATOM 647 O O . MET A 1 86 ? 15.776 2.096 -7.922 1.00 88.19 86 MET A O 1
ATOM 651 N N . SER A 1 87 ? 14.030 2.364 -6.532 1.00 88.50 87 SER A N 1
ATOM 652 C CA . SER A 1 87 ? 14.843 2.726 -5.366 1.00 88.50 87 SER A CA 1
ATOM 653 C C . SER A 1 87 ? 15.480 1.522 -4.676 1.00 88.50 87 SER A C 1
ATOM 655 O O . SER A 1 87 ? 16.563 1.649 -4.102 1.00 88.50 87 SER A O 1
ATOM 657 N N . GLY A 1 88 ? 14.853 0.346 -4.763 1.00 88.94 88 GLY A N 1
ATOM 658 C CA . GLY A 1 88 ? 15.162 -0.815 -3.929 1.00 88.94 88 GLY A CA 1
ATOM 659 C C . GLY A 1 88 ? 14.516 -0.752 -2.538 1.00 88.94 88 GLY A C 1
ATOM 660 O O . GLY A 1 88 ? 14.851 -1.546 -1.667 1.00 88.94 88 GLY A O 1
ATOM 661 N N . CYS A 1 89 ? 13.613 0.198 -2.298 1.00 90.31 89 CYS A N 1
ATOM 662 C CA . CYS A 1 89 ? 12.769 0.209 -1.110 1.00 90.31 89 CYS A CA 1
ATOM 663 C C . CYS A 1 89 ? 11.759 -0.944 -1.129 1.00 90.31 89 CYS A C 1
ATOM 665 O O . CYS A 1 89 ? 11.334 -1.398 -2.191 1.00 90.31 89 CYS A O 1
ATOM 667 N N . CYS A 1 90 ? 11.301 -1.351 0.050 1.00 90.31 90 CYS A N 1
ATOM 668 C CA . CYS A 1 90 ? 10.174 -2.265 0.181 1.00 90.31 90 CYS A CA 1
ATOM 669 C C . CYS A 1 90 ? 8.856 -1.489 0.259 1.00 90.31 90 CYS A C 1
ATOM 671 O O . CYS A 1 90 ? 8.810 -0.380 0.794 1.00 90.31 90 CYS A O 1
ATOM 673 N N . GLN A 1 91 ? 7.789 -2.050 -0.313 1.00 93.69 91 GLN A N 1
ATOM 674 C CA . GLN A 1 91 ? 6.471 -1.421 -0.377 1.00 93.69 91 GLN A CA 1
ATOM 675 C C . GLN A 1 91 ? 5.367 -2.434 -0.081 1.00 93.69 91 GLN A C 1
ATOM 677 O O . GLN A 1 91 ? 5.348 -3.525 -0.645 1.00 93.69 91 GLN A O 1
ATOM 682 N N . VAL A 1 92 ? 4.416 -2.043 0.766 1.00 94.25 92 VAL A N 1
ATOM 683 C CA . VAL A 1 92 ? 3.225 -2.818 1.126 1.00 94.25 92 VAL A CA 1
ATOM 684 C C . VAL A 1 92 ? 1.984 -1.981 0.836 1.00 94.25 92 VAL A C 1
ATOM 686 O O . VAL A 1 92 ? 1.857 -0.864 1.330 1.00 94.25 92 VAL A O 1
ATOM 689 N N . ALA A 1 93 ? 1.053 -2.523 0.052 1.00 93.00 93 ALA A N 1
ATOM 690 C CA . ALA A 1 93 ? -0.263 -1.924 -0.156 1.00 93.00 93 ALA A CA 1
ATOM 691 C C . ALA A 1 93 ? -1.253 -2.466 0.884 1.00 93.00 93 ALA A C 1
ATOM 693 O O . ALA A 1 93 ? -1.476 -3.675 0.959 1.00 93.00 93 ALA A O 1
ATOM 694 N N . LEU A 1 94 ? -1.856 -1.577 1.675 1.00 92.38 94 LEU A N 1
ATOM 695 C CA . LEU A 1 94 ? -2.855 -1.915 2.684 1.00 92.38 94 LEU A CA 1
ATOM 696 C C . LEU A 1 94 ? -4.253 -1.494 2.203 1.00 92.38 94 LEU A C 1
ATOM 698 O O . LEU A 1 94 ? -4.518 -0.294 2.079 1.00 92.38 94 LEU A O 1
ATOM 702 N N . PRO A 1 95 ? -5.166 -2.446 1.948 1.00 90.56 95 PRO A N 1
ATOM 703 C CA . PRO A 1 95 ? -6.571 -2.145 1.695 1.00 90.56 95 PRO A CA 1
ATOM 704 C C . PRO A 1 95 ? -7.229 -1.562 2.948 1.00 90.56 95 PRO A C 1
ATOM 706 O O . PRO A 1 95 ? -7.149 -2.156 4.023 1.00 90.56 95 PRO A O 1
ATOM 709 N N . LEU A 1 96 ? -7.895 -0.418 2.803 1.00 87.31 96 LEU A N 1
ATOM 710 C CA . LEU A 1 96 ? -8.580 0.280 3.898 1.00 87.31 96 LEU A CA 1
ATOM 711 C C . LEU A 1 96 ? -10.106 0.140 3.837 1.00 87.31 96 LEU A C 1
ATOM 713 O O . LEU A 1 96 ? -10.787 0.426 4.817 1.00 87.31 96 LEU A O 1
ATOM 717 N N . GLY A 1 97 ? -10.648 -0.318 2.708 1.00 86.00 97 GLY A N 1
ATOM 718 C CA . GLY A 1 97 ? -12.079 -0.546 2.537 1.00 86.00 97 GLY A CA 1
ATOM 719 C C . GLY A 1 97 ? -12.536 -0.241 1.120 1.00 86.00 97 GLY A C 1
ATOM 720 O O . GLY A 1 97 ? -11.772 -0.378 0.165 1.00 86.00 97 GLY A O 1
ATOM 721 N N . THR A 1 98 ? -13.791 0.179 0.991 1.00 88.81 98 THR A N 1
ATOM 722 C CA . THR A 1 98 ? -14.396 0.547 -0.290 1.00 88.81 98 THR A CA 1
ATOM 723 C C . THR A 1 98 ? -15.122 1.881 -0.191 1.00 88.81 98 THR A C 1
ATOM 725 O O . THR A 1 98 ? -15.824 2.119 0.788 1.00 88.81 98 THR A O 1
ATOM 728 N N . HIS A 1 99 ? -15.036 2.697 -1.234 1.00 85.88 99 HIS A N 1
ATOM 729 C CA . HIS A 1 99 ? -15.837 3.904 -1.427 1.00 85.88 99 HIS A CA 1
ATOM 730 C C . HIS A 1 99 ? -16.469 3.849 -2.814 1.00 85.88 99 HIS A C 1
ATOM 732 O O . HIS A 1 99 ? -15.795 3.477 -3.770 1.00 85.88 99 HIS A O 1
ATOM 738 N N . ASP A 1 100 ? -17.771 4.112 -2.919 1.00 87.38 100 ASP A N 1
ATOM 739 C CA . ASP A 1 100 ? -18.533 3.963 -4.168 1.00 87.38 100 ASP A CA 1
ATOM 740 C C . ASP A 1 100 ? -18.305 2.614 -4.878 1.00 87.38 100 ASP A C 1
ATOM 742 O O . ASP A 1 100 ? -18.176 2.529 -6.099 1.00 87.38 100 ASP A O 1
ATOM 746 N N . LYS A 1 101 ? -18.244 1.528 -4.091 1.00 86.69 101 LYS A N 1
ATOM 747 C CA . LYS A 1 101 ? -17.952 0.148 -4.542 1.00 86.69 101 LYS A CA 1
ATOM 748 C C . LYS A 1 101 ? -16.546 -0.049 -5.132 1.00 86.69 101 LYS A C 1
ATOM 750 O O . LYS A 1 101 ? -16.250 -1.134 -5.627 1.00 86.69 101 LYS A O 1
ATOM 755 N N . CYS A 1 102 ? -15.675 0.952 -5.047 1.00 85.38 102 CYS A N 1
ATOM 756 C CA . CYS A 1 102 ? -14.284 0.881 -5.473 1.00 85.38 102 CYS A CA 1
ATOM 757 C C . CYS A 1 102 ? -13.369 0.640 -4.261 1.00 85.38 102 CYS A C 1
ATOM 759 O O . CYS A 1 102 ? -13.545 1.299 -3.234 1.00 85.38 102 CYS A O 1
ATOM 761 N N . PRO A 1 103 ? -12.398 -0.286 -4.341 1.00 89.00 103 PRO A N 1
ATOM 762 C CA . PRO A 1 103 ? -11.445 -0.507 -3.261 1.00 89.00 103 PRO A CA 1
ATOM 763 C C . PRO A 1 103 ? -10.540 0.715 -3.071 1.00 89.00 103 PRO A C 1
ATOM 765 O O . PRO A 1 103 ? -10.030 1.274 -4.040 1.00 89.00 103 PRO A O 1
ATOM 768 N N . ILE A 1 104 ? -10.317 1.098 -1.814 1.00 88.81 104 ILE A N 1
ATOM 769 C CA . ILE A 1 104 ? -9.332 2.110 -1.424 1.00 88.81 104 ILE A CA 1
ATOM 770 C C . ILE A 1 104 ? -8.176 1.414 -0.720 1.00 88.81 104 ILE A C 1
ATOM 772 O O . ILE A 1 104 ? -8.380 0.613 0.198 1.00 88.81 104 ILE A O 1
ATOM 776 N N . SER A 1 105 ? -6.956 1.774 -1.105 1.00 90.62 105 SER A N 1
ATOM 777 C CA . SER A 1 105 ? -5.742 1.345 -0.424 1.00 90.62 105 SER A CA 1
ATOM 778 C C . SER A 1 105 ? -4.686 2.444 -0.398 1.00 90.62 105 SER A C 1
ATOM 780 O O . SER A 1 105 ? -4.646 3.334 -1.254 1.00 90.62 105 SER A O 1
ATOM 782 N N . VAL A 1 106 ? -3.806 2.346 0.592 1.00 92.62 106 VAL A N 1
ATOM 783 C CA . VAL A 1 106 ? -2.607 3.177 0.717 1.00 92.62 106 VAL A CA 1
ATOM 784 C C . VAL A 1 106 ? -1.374 2.284 0.668 1.00 92.62 106 VAL A C 1
ATOM 786 O O . VAL A 1 106 ? -1.373 1.169 1.192 1.00 92.62 106 VAL A O 1
ATOM 789 N N . SER A 1 107 ? -0.327 2.757 0.007 1.00 93.69 107 SER A N 1
ATOM 790 C CA . SER A 1 107 ? 0.972 2.101 -0.042 1.00 93.69 107 SER A CA 1
ATOM 791 C C . SER A 1 107 ? 1.893 2.709 1.001 1.00 93.69 107 SER A C 1
ATOM 793 O O . SER A 1 107 ? 2.089 3.923 1.043 1.00 93.69 107 SER A O 1
ATOM 795 N N . PHE A 1 108 ? 2.500 1.843 1.794 1.00 93.88 108 PHE A N 1
ATOM 796 C CA . PHE A 1 108 ? 3.560 2.174 2.725 1.00 93.88 108 PHE A CA 1
ATOM 797 C C . PHE A 1 108 ? 4.867 1.691 2.131 1.00 93.88 108 PHE A C 1
ATOM 799 O O . PHE A 1 108 ? 5.007 0.518 1.796 1.00 93.88 108 PHE A O 1
ATOM 806 N N . ILE A 1 109 ? 5.820 2.592 1.985 1.00 92.50 109 ILE A N 1
ATOM 807 C CA . ILE A 1 109 ? 7.160 2.279 1.503 1.00 92.50 109 ILE A CA 1
ATOM 808 C C . ILE A 1 109 ? 8.067 2.360 2.724 1.00 92.50 109 ILE A C 1
ATOM 810 O O . ILE A 1 109 ? 7.870 3.295 3.486 1.00 92.50 109 ILE A O 1
ATOM 814 N N . ALA A 1 110 ? 9.050 1.475 2.919 1.00 92.19 110 ALA A N 1
ATOM 815 C CA . ALA A 1 110 ? 10.136 1.553 3.920 1.00 92.19 110 ALA A CA 1
ATOM 816 C C . ALA A 1 110 ? 11.521 1.624 3.246 1.00 92.19 110 ALA A C 1
ATOM 818 O O . ALA A 1 110 ? 11.628 1.529 2.022 1.00 92.19 110 ALA A O 1
ATOM 819 N N . ARG A 1 111 ? 12.584 1.893 4.013 1.00 89.50 111 ARG A N 1
ATOM 820 C CA . ARG A 1 111 ? 13.960 1.923 3.484 1.00 89.50 111 ARG A CA 1
ATOM 821 C C . ARG A 1 111 ? 14.361 0.555 2.911 1.00 89.50 111 ARG A C 1
ATOM 823 O O . ARG A 1 111 ? 13.768 -0.463 3.260 1.00 89.50 111 ARG A O 1
ATOM 830 N N . HIS A 1 112 ? 15.389 0.518 2.064 1.00 88.50 112 HIS A N 1
ATOM 831 C CA . HIS A 1 112 ? 15.926 -0.747 1.550 1.00 88.50 112 HIS A CA 1
ATOM 832 C C . HIS A 1 112 ? 16.316 -1.694 2.701 1.00 88.50 112 HIS A C 1
ATOM 834 O O . HIS A 1 112 ? 17.077 -1.307 3.589 1.00 88.50 112 HIS A O 1
ATOM 840 N N . GLY A 1 113 ? 15.824 -2.937 2.665 1.00 88.00 113 GLY A N 1
ATOM 841 C CA . GLY A 1 113 ? 16.052 -3.946 3.707 1.00 88.00 113 GLY A CA 1
ATOM 842 C C . GLY A 1 113 ? 15.278 -3.709 5.010 1.00 88.00 113 GLY A C 1
ATOM 843 O O . GLY A 1 113 ? 15.546 -4.377 6.003 1.00 88.00 113 GLY A O 1
ATOM 844 N N . GLY A 1 114 ? 14.346 -2.752 5.032 1.00 88.75 114 GLY A N 1
ATOM 845 C CA . GLY A 1 114 ? 13.465 -2.461 6.166 1.00 88.75 114 GLY A CA 1
ATOM 846 C C . GLY A 1 114 ? 12.170 -3.275 6.169 1.00 88.75 114 GLY A C 1
ATOM 847 O O . GLY A 1 114 ? 11.194 -2.845 6.773 1.00 88.75 114 GLY A O 1
ATOM 848 N N . ASP A 1 115 ? 12.117 -4.405 5.463 1.00 91.38 115 ASP A N 1
ATOM 849 C CA . ASP A 1 115 ? 10.909 -5.213 5.264 1.00 91.38 115 ASP A CA 1
ATOM 850 C C . ASP A 1 115 ? 10.283 -5.672 6.582 1.00 91.38 115 ASP A C 1
ATOM 852 O O . ASP A 1 115 ? 9.073 -5.565 6.753 1.00 91.38 115 ASP A O 1
ATOM 856 N N . GLN A 1 116 ? 11.103 -6.125 7.533 1.00 92.12 116 GLN A N 1
ATOM 857 C CA . GLN A 1 116 ? 10.618 -6.545 8.847 1.00 92.12 116 GLN A CA 1
ATOM 858 C C . GLN A 1 116 ? 9.986 -5.373 9.609 1.00 92.12 116 GLN A C 1
ATOM 860 O O . GLN A 1 116 ? 8.833 -5.464 10.017 1.00 92.12 116 GLN A O 1
ATOM 865 N N . PHE A 1 117 ? 10.694 -4.242 9.699 1.00 91.38 117 PHE A N 1
ATOM 866 C CA . PHE A 1 117 ? 10.178 -3.011 10.309 1.00 91.38 117 PHE A CA 1
ATOM 867 C C . PHE A 1 117 ? 8.860 -2.554 9.664 1.00 91.38 117 PHE A C 1
ATOM 869 O O . PHE A 1 117 ? 7.907 -2.183 10.354 1.00 91.38 117 PHE A O 1
ATOM 876 N N . LEU A 1 118 ? 8.783 -2.616 8.331 1.00 92.69 118 LEU A N 1
ATOM 877 C CA . LEU A 1 118 ? 7.573 -2.281 7.594 1.00 92.69 118 LEU A CA 1
ATOM 878 C C . LEU A 1 118 ? 6.425 -3.220 7.965 1.00 92.69 118 LEU A C 1
ATOM 880 O O . LEU A 1 118 ? 5.341 -2.749 8.290 1.00 92.69 118 LEU A O 1
ATOM 884 N N . LEU A 1 119 ? 6.647 -4.533 7.938 1.00 93.81 119 LEU A N 1
ATOM 885 C CA . LEU A 1 119 ? 5.612 -5.523 8.233 1.00 93.81 119 LEU A CA 1
ATOM 886 C C . LEU A 1 119 ? 5.123 -5.442 9.683 1.00 93.81 119 LEU A C 1
ATOM 888 O O . LEU A 1 119 ? 3.912 -5.489 9.900 1.00 93.81 119 LEU A O 1
ATOM 892 N N . ASP A 1 120 ? 6.020 -5.245 10.647 1.00 92.50 120 ASP A N 1
ATOM 893 C CA . ASP A 1 120 ? 5.672 -5.078 12.063 1.00 92.50 120 ASP A CA 1
ATOM 894 C C . ASP A 1 120 ? 4.818 -3.817 12.276 1.00 92.50 120 ASP A C 1
ATOM 896 O O . ASP A 1 120 ? 3.786 -3.840 12.963 1.00 92.50 120 ASP A O 1
ATOM 900 N N . THR A 1 121 ? 5.176 -2.725 11.595 1.00 91.38 121 THR A N 1
ATOM 901 C CA . THR A 1 121 ? 4.400 -1.480 11.632 1.00 91.38 121 THR A CA 1
ATOM 902 C C . THR A 1 121 ? 3.028 -1.654 10.981 1.00 91.38 121 THR A C 1
ATOM 904 O O . THR A 1 121 ? 2.009 -1.257 11.547 1.00 91.38 121 THR A O 1
ATOM 907 N N . ILE A 1 122 ? 2.959 -2.301 9.814 1.00 93.31 122 ILE A N 1
ATOM 908 C CA . ILE A 1 122 ? 1.693 -2.579 9.120 1.00 93.31 122 ILE A CA 1
ATOM 909 C C . ILE A 1 122 ? 0.784 -3.469 9.956 1.00 93.31 122 ILE A C 1
ATOM 911 O O . ILE A 1 122 ? -0.420 -3.219 10.022 1.00 93.31 122 ILE A O 1
ATOM 915 N N . GLN A 1 123 ? 1.334 -4.490 10.607 1.00 92.44 123 GLN A N 1
ATOM 916 C CA . GLN A 1 123 ? 0.570 -5.361 11.487 1.00 92.44 123 GLN A CA 1
ATOM 917 C C . GLN A 1 123 ? -0.056 -4.553 12.630 1.00 92.44 123 GLN A C 1
ATOM 919 O O . GLN A 1 123 ? -1.250 -4.691 12.894 1.00 92.44 123 GLN A O 1
ATOM 924 N N . THR A 1 124 ? 0.709 -3.648 13.238 1.00 91.31 124 THR A N 1
ATOM 925 C CA . THR A 1 124 ? 0.235 -2.736 14.289 1.00 91.31 124 THR A CA 1
ATOM 926 C C . THR A 1 124 ? -0.896 -1.832 13.784 1.00 91.31 124 THR A C 1
ATOM 928 O O . THR A 1 124 ? -1.983 -1.811 14.369 1.00 91.31 124 THR A O 1
ATOM 931 N N . ILE A 1 125 ? -0.701 -1.168 12.637 1.00 90.25 125 ILE A N 1
ATOM 932 C CA . ILE A 1 125 ? -1.706 -0.298 12.001 1.00 90.25 125 ILE A CA 1
ATOM 933 C C . ILE A 1 125 ? -2.981 -1.079 11.672 1.00 90.25 125 ILE A C 1
ATOM 935 O O . ILE A 1 125 ? -4.088 -0.591 11.906 1.00 90.25 125 ILE A O 1
ATOM 939 N N . LYS A 1 126 ? -2.858 -2.301 11.149 1.00 90.69 126 LYS A N 1
ATOM 940 C CA . LYS A 1 126 ? -3.999 -3.139 10.768 1.00 90.69 126 LYS A CA 1
ATOM 941 C C . LYS A 1 126 ? -4.846 -3.518 11.980 1.00 90.69 126 LYS A C 1
ATOM 943 O O . LYS A 1 126 ? -6.073 -3.460 11.903 1.00 90.69 126 LYS A O 1
ATOM 948 N N . VAL A 1 127 ? -4.211 -3.882 13.093 1.00 90.44 127 VAL A N 1
ATOM 949 C CA . VAL A 1 127 ? -4.920 -4.218 14.335 1.00 90.44 127 VAL A CA 1
ATOM 950 C C . VAL A 1 127 ? -5.604 -2.976 14.914 1.00 90.44 127 VAL A C 1
ATOM 952 O O . VAL A 1 127 ? -6.789 -3.044 15.236 1.00 90.44 127 VAL A O 1
ATOM 955 N N . ALA A 1 128 ? -4.921 -1.829 14.978 1.00 88.94 128 ALA A N 1
ATOM 956 C CA . ALA A 1 128 ? -5.525 -0.577 15.441 1.00 88.94 128 ALA A CA 1
ATOM 957 C C . ALA A 1 128 ? -6.728 -0.166 14.570 1.00 88.94 128 ALA A C 1
ATOM 959 O O . ALA A 1 128 ? -7.804 0.129 15.086 1.00 88.94 128 ALA A O 1
ATOM 960 N N . THR A 1 129 ? -6.582 -0.244 13.244 1.00 88.81 129 THR A N 1
ATOM 961 C CA . THR A 1 129 ? -7.656 0.051 12.281 1.00 88.81 129 THR A CA 1
ATOM 962 C C . THR A 1 129 ? -8.857 -0.875 12.466 1.00 88.81 129 THR A C 1
ATOM 964 O O . THR A 1 129 ? -9.997 -0.422 12.410 1.00 88.81 129 THR A O 1
ATOM 967 N N . TYR A 1 130 ? -8.627 -2.166 12.730 1.00 90.19 130 TYR A N 1
ATOM 968 C CA . TYR A 1 130 ? -9.701 -3.118 13.016 1.00 90.19 130 TYR A CA 1
ATOM 969 C C . TYR A 1 130 ? -10.529 -2.698 14.236 1.00 90.19 130 TYR A C 1
ATOM 971 O O . TYR A 1 130 ? -11.758 -2.653 14.145 1.00 90.19 130 TYR A O 1
ATOM 979 N N . TYR A 1 131 ? -9.877 -2.358 15.352 1.00 92.38 131 TYR A N 1
ATOM 980 C CA . TYR A 1 131 ? -10.575 -1.907 16.557 1.00 92.38 131 TYR A CA 1
ATOM 981 C C . TYR A 1 131 ? -11.318 -0.589 16.322 1.00 92.38 131 TYR A C 1
ATOM 983 O O . TYR A 1 131 ? -12.484 -0.488 16.691 1.00 92.38 131 TYR A O 1
ATOM 991 N N . SER A 1 132 ? -10.711 0.379 15.631 1.00 88.62 132 SER A N 1
ATOM 992 C CA . SER A 1 132 ? -11.372 1.642 15.274 1.00 88.62 132 SER A CA 1
ATOM 993 C C . SER A 1 132 ? -12.617 1.430 14.405 1.00 88.62 132 SER A C 1
ATOM 995 O O . SER A 1 132 ? -13.674 1.995 14.685 1.00 88.62 132 SER A O 1
ATOM 997 N N . ASN A 1 133 ? -12.533 0.567 13.389 1.00 88.88 133 ASN A N 1
ATOM 998 C CA . ASN A 1 133 ? -13.666 0.255 12.515 1.00 88.88 133 ASN A CA 1
ATOM 999 C C . ASN A 1 133 ? -14.786 -0.471 13.273 1.00 88.88 133 ASN A C 1
ATOM 1001 O O . ASN A 1 133 ? -15.967 -0.192 13.063 1.00 88.88 133 ASN A O 1
ATOM 1005 N N . ARG A 1 134 ? -14.432 -1.388 14.180 1.00 93.00 134 ARG A N 1
ATOM 1006 C CA . ARG A 1 134 ? -15.402 -2.103 15.016 1.00 93.00 134 ARG A CA 1
ATOM 1007 C C . ARG A 1 134 ? -16.066 -1.178 16.041 1.00 93.00 134 ARG A C 1
ATOM 1009 O O . ARG A 1 134 ? -17.282 -1.251 16.214 1.00 93.00 134 ARG A O 1
ATOM 1016 N N . ALA A 1 135 ? -15.314 -0.244 16.627 1.00 92.69 135 ALA A N 1
ATOM 1017 C CA . ALA A 1 135 ? -15.851 0.796 17.500 1.00 92.69 135 ALA A CA 1
ATOM 1018 C C . ALA A 1 135 ? -16.878 1.672 16.771 1.00 92.69 135 ALA A C 1
ATOM 1020 O O . ALA A 1 135 ? -17.961 1.911 17.304 1.00 92.69 135 ALA A O 1
ATOM 1021 N N . ALA A 1 136 ? -16.570 2.099 15.541 1.00 91.44 136 ALA A N 1
ATOM 1022 C CA . ALA A 1 136 ? -17.494 2.866 14.710 1.00 91.44 136 ALA A CA 1
ATOM 1023 C C . ALA A 1 136 ? -18.798 2.093 14.446 1.00 91.44 136 ALA A C 1
ATOM 1025 O O . ALA A 1 136 ? -19.880 2.637 14.642 1.00 91.44 136 ALA A O 1
ATOM 1026 N N . ALA A 1 137 ? -18.716 0.799 14.117 1.00 92.69 137 ALA A N 1
ATOM 1027 C CA . ALA A 1 137 ? -19.903 -0.041 13.949 1.00 92.69 137 ALA A CA 1
ATOM 1028 C C . ALA A 1 137 ? -20.745 -0.148 15.237 1.00 92.69 137 ALA A C 1
ATOM 1030 O O . ALA A 1 137 ? -21.973 -0.125 15.179 1.00 92.69 137 ALA A O 1
ATOM 1031 N N . PHE A 1 138 ? -20.116 -0.222 16.414 1.00 94.06 138 PHE A N 1
ATOM 1032 C CA . PHE A 1 138 ? -20.845 -0.205 17.685 1.00 94.06 138 PHE A CA 1
ATOM 1033 C C . PHE A 1 138 ? -21.513 1.140 17.985 1.00 94.06 138 PHE A C 1
ATOM 1035 O O . PHE A 1 138 ? -22.570 1.145 18.618 1.00 94.06 138 PHE A O 1
ATOM 1042 N N . LEU A 1 139 ? -20.933 2.263 17.548 1.00 93.62 139 LEU A N 1
ATOM 1043 C CA . LEU A 1 139 ? -21.553 3.584 17.694 1.00 93.62 139 LEU A CA 1
ATOM 1044 C C . LEU A 1 139 ? -22.850 3.688 16.885 1.00 93.62 139 LEU A C 1
ATOM 1046 O O . LEU A 1 139 ? -23.845 4.163 17.428 1.00 93.62 139 LEU A O 1
ATOM 1050 N N . GLU A 1 140 ? -22.869 3.163 15.658 1.00 93.75 140 GLU A N 1
ATOM 1051 C CA . GLU A 1 140 ? -24.082 3.088 14.825 1.00 93.75 140 GLU A CA 1
ATOM 1052 C C . GLU A 1 140 ? -25.187 2.235 15.472 1.00 93.75 140 GLU A C 1
ATOM 1054 O O . GLU A 1 140 ? -26.375 2.507 15.319 1.00 93.75 140 GLU A O 1
ATOM 1059 N N . LEU A 1 141 ? -24.804 1.222 16.25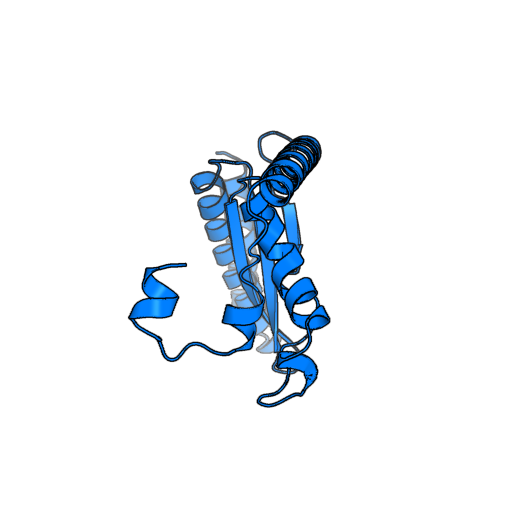6 1.00 95.44 141 LEU A N 1
ATOM 1060 C CA . LEU A 1 141 ? -25.728 0.369 17.014 1.00 95.44 141 LEU A CA 1
ATOM 1061 C C . LEU A 1 141 ? -26.106 0.940 18.395 1.00 95.44 141 LEU A C 1
ATOM 1063 O O . LEU A 1 141 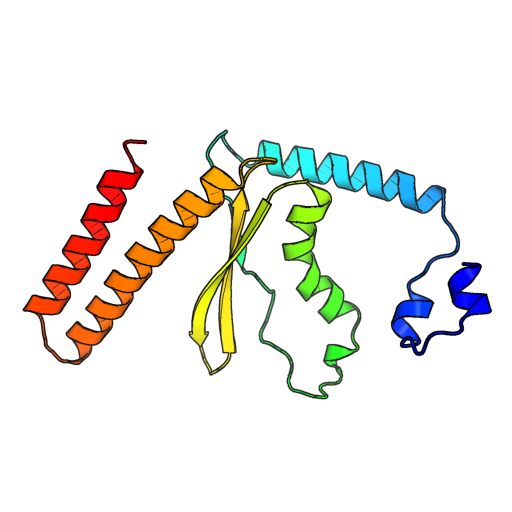? -26.768 0.254 19.173 1.00 95.44 141 LEU A O 1
ATOM 1067 N N . ALA A 1 142 ? -25.669 2.158 18.733 1.00 95.19 142 ALA A N 1
ATOM 1068 C CA . ALA A 1 142 ? -25.810 2.773 20.059 1.00 95.19 142 ALA A CA 1
ATOM 1069 C C . ALA A 1 142 ? -25.213 1.940 21.223 1.00 95.19 142 ALA A C 1
ATOM 1071 O O . ALA A 1 142 ? -25.537 2.137 22.398 1.00 95.19 142 ALA A O 1
ATOM 1072 N N . SER A 1 143 ? -24.277 1.035 20.926 1.00 95.38 143 SER A N 1
ATOM 1073 C CA . SER A 1 143 ? -23.582 0.173 21.890 1.00 95.38 143 SER A CA 1
ATOM 1074 C C . SER A 1 143 ? -22.346 0.860 22.486 1.00 95.38 143 SER A C 1
ATOM 1076 O O . SER A 1 143 ? -21.208 0.406 22.345 1.00 95.38 143 SER A O 1
ATOM 1078 N N . TYR A 1 144 ? -22.556 1.960 23.214 1.00 93.56 144 TYR A N 1
ATOM 1079 C CA . TYR A 1 144 ? -21.481 2.855 23.674 1.00 93.56 144 TYR A CA 1
ATOM 1080 C C . TYR A 1 144 ? -20.409 2.193 24.553 1.00 93.56 144 TYR A C 1
ATOM 1082 O O . TYR A 1 144 ? -19.235 2.552 24.483 1.00 93.56 144 TYR A O 1
ATOM 1090 N N . ARG A 1 145 ? -20.786 1.210 25.384 1.00 95.06 145 ARG A N 1
ATOM 1091 C CA . ARG A 1 145 ? -19.823 0.491 26.239 1.00 95.06 145 ARG A CA 1
ATOM 1092 C C . ARG A 1 145 ? -18.818 -0.319 25.419 1.00 95.06 145 ARG A C 1
ATOM 1094 O O . ARG A 1 145 ? -17.637 -0.316 25.750 1.00 95.06 145 ARG A O 1
ATOM 1101 N N . GLN A 1 146 ? -19.284 -0.981 24.360 1.00 93.31 146 GLN A N 1
ATOM 1102 C CA . GLN A 1 146 ? -18.430 -1.772 23.471 1.00 93.31 146 GLN A CA 1
ATOM 1103 C C . GLN A 1 146 ? -17.558 -0.859 22.607 1.00 93.31 146 GLN A C 1
ATOM 1105 O O . GLN A 1 146 ? -16.354 -1.081 22.523 1.00 93.31 146 GLN A O 1
ATOM 1110 N N . ALA A 1 147 ? -18.132 0.227 22.075 1.00 93.31 147 ALA A N 1
ATOM 1111 C CA . ALA A 1 147 ? -17.377 1.237 21.335 1.00 93.31 147 ALA A CA 1
ATOM 1112 C C . ALA A 1 147 ? -16.215 1.813 22.163 1.00 93.31 147 ALA A C 1
ATOM 1114 O O . ALA A 1 147 ? -15.085 1.880 21.686 1.00 93.31 147 ALA A O 1
ATOM 1115 N N . LYS A 1 148 ? -16.461 2.158 23.436 1.00 93.81 148 LYS A N 1
ATOM 1116 C CA . LYS A 1 148 ? -15.410 2.648 24.341 1.00 93.81 148 LYS A CA 1
ATOM 1117 C C . LYS A 1 148 ? -14.284 1.624 24.524 1.00 93.81 148 LYS A C 1
ATOM 1119 O O . LYS A 1 148 ? -13.121 2.007 24.471 1.00 93.81 148 LYS A O 1
ATOM 1124 N N . ALA A 1 149 ? -14.622 0.351 24.739 1.00 94.12 149 ALA A N 1
ATOM 1125 C CA . ALA A 1 149 ? -13.634 -0.708 24.949 1.00 94.12 149 ALA A CA 1
ATOM 1126 C C . ALA A 1 149 ? -12.734 -0.929 23.719 1.00 94.12 149 ALA A C 1
ATOM 1128 O O . ALA A 1 149 ? -11.524 -1.119 23.866 1.00 94.12 149 ALA A O 1
ATOM 1129 N N . ASP A 1 150 ? -13.301 -0.850 22.514 1.00 91.56 150 ASP A N 1
ATOM 1130 C CA . ASP A 1 150 ? -12.537 -0.963 21.269 1.00 91.56 150 ASP A CA 1
ATOM 1131 C C . ASP A 1 150 ? -11.616 0.238 21.044 1.00 91.56 150 ASP A C 1
ATOM 1133 O O . ASP A 1 150 ? -10.447 0.049 20.712 1.00 91.56 150 ASP A O 1
ATOM 1137 N N . CYS A 1 151 ? -12.082 1.463 21.309 1.00 89.44 151 CYS A N 1
ATOM 1138 C CA . CYS A 1 151 ? -11.220 2.646 21.255 1.00 89.44 151 CYS A CA 1
ATOM 1139 C C . CYS A 1 151 ? -10.056 2.554 22.253 1.00 89.44 151 CYS A C 1
ATOM 1141 O O . CYS A 1 151 ? -8.929 2.893 21.906 1.00 89.44 151 CYS A O 1
ATOM 1143 N N . THR A 1 152 ? -10.300 2.067 23.477 1.00 92.81 152 THR A N 1
ATOM 1144 C CA . THR A 1 152 ? -9.227 1.831 24.458 1.00 92.81 152 THR A CA 1
ATOM 1145 C C . THR A 1 152 ? -8.223 0.802 23.939 1.00 92.81 152 THR A C 1
ATOM 1147 O O . THR A 1 152 ? -7.025 1.057 23.973 1.00 92.81 152 THR A O 1
ATOM 1150 N N . SER A 1 153 ? -8.702 -0.304 23.361 1.00 92.44 153 SER A N 1
ATOM 1151 C CA . SER A 1 153 ? -7.831 -1.328 22.771 1.00 92.44 153 SER A CA 1
ATOM 1152 C C . SER A 1 153 ? -6.969 -0.773 21.628 1.00 92.44 153 SER A C 1
ATOM 1154 O O . SER A 1 153 ? -5.803 -1.137 21.517 1.00 92.44 153 SER A O 1
ATOM 1156 N N . ALA A 1 154 ? -7.516 0.124 20.799 1.00 88.19 154 ALA A N 1
ATOM 1157 C CA . ALA A 1 154 ? -6.775 0.791 19.727 1.00 88.19 154 ALA A CA 1
ATOM 1158 C C . ALA A 1 154 ? -5.662 1.713 20.261 1.00 88.19 154 ALA A C 1
ATOM 1160 O O . ALA A 1 154 ? -4.563 1.721 19.712 1.00 88.19 154 ALA A O 1
ATOM 1161 N N . ILE A 1 155 ? -5.923 2.450 21.345 1.00 87.12 155 ILE A N 1
ATOM 1162 C CA . ILE A 1 155 ? -4.941 3.342 21.985 1.00 87.12 155 ILE A CA 1
ATOM 1163 C C . ILE A 1 155 ? -3.815 2.539 22.653 1.00 87.12 155 ILE A C 1
ATOM 1165 O O . ILE A 1 155 ? -2.645 2.893 22.527 1.00 87.12 155 ILE A O 1
ATOM 1169 N N . ASP A 1 156 ? -4.143 1.431 23.319 1.00 88.56 156 ASP A N 1
ATOM 1170 C CA . ASP A 1 156 ? -3.152 0.591 24.006 1.00 88.56 156 ASP A CA 1
ATOM 1171 C C . ASP A 1 156 ? -2.152 -0.066 23.034 1.00 88.56 156 ASP A C 1
ATOM 1173 O O . ASP A 1 156 ? -1.045 -0.445 23.425 1.00 88.56 156 ASP A O 1
ATOM 1177 N N . ILE A 1 157 ? -2.527 -0.209 21.759 1.00 84.62 157 ILE A N 1
ATOM 1178 C CA . ILE A 1 157 ? -1.642 -0.702 20.697 1.00 84.62 157 ILE A CA 1
ATOM 1179 C C . ILE A 1 157 ? -0.569 0.338 20.349 1.00 84.62 157 ILE A C 1
ATOM 1181 O O . ILE A 1 157 ? 0.599 -0.026 20.216 1.00 84.62 157 ILE A O 1
ATOM 1185 N N . ASP A 1 158 ? -0.938 1.618 20.265 1.00 68.88 158 ASP A N 1
ATOM 1186 C CA . ASP A 1 158 ? -0.020 2.727 19.960 1.00 68.88 158 ASP A CA 1
ATOM 1187 C C . ASP A 1 158 ? 1.065 2.887 21.043 1.00 68.88 158 ASP A C 1
ATOM 1189 O O . ASP A 1 158 ? 2.253 3.059 20.756 1.00 68.88 158 ASP A O 1
ATOM 1193 N N . GLN A 1 159 ? 0.678 2.697 22.309 1.00 62.31 159 GLN A N 1
ATOM 1194 C CA . GLN A 1 159 ? 1.598 2.765 23.449 1.00 62.31 159 GLN A CA 1
ATOM 1195 C C . GLN A 1 159 ? 2.652 1.650 23.448 1.00 62.31 159 GLN A C 1
ATOM 1197 O O . GLN A 1 159 ? 3.774 1.876 23.893 1.00 62.31 159 GLN A O 1
ATOM 1202 N N . LYS A 1 160 ? 2.320 0.457 22.937 1.00 61.25 160 LYS A N 1
ATOM 1203 C CA . LYS A 1 160 ? 3.267 -0.668 22.827 1.00 61.25 160 LYS A CA 1
ATOM 1204 C C . LYS A 1 160 ? 4.219 -0.527 21.640 1.00 61.25 160 LYS A C 1
ATOM 1206 O O . LYS A 1 160 ? 5.343 -1.016 21.715 1.00 61.25 160 LYS A O 1
ATOM 1211 N N . GLY A 1 161 ? 3.779 0.130 20.565 1.00 54.34 161 GLY A N 1
ATOM 1212 C CA . GLY A 1 161 ? 4.596 0.384 19.375 1.00 54.34 161 GLY A CA 1
ATOM 1213 C C . GLY A 1 161 ? 5.675 1.453 19.577 1.00 54.34 161 GLY A C 1
ATOM 1214 O O . GLY A 1 161 ? 6.703 1.400 18.916 1.00 54.34 161 GLY A O 1
ATOM 1215 N N . SER A 1 162 ? 5.484 2.385 20.518 1.00 46.25 162 SER A N 1
ATOM 1216 C CA . SER A 1 162 ? 6.442 3.471 20.806 1.00 46.25 162 SER A CA 1
ATOM 1217 C C . SER A 1 162 ? 7.605 3.077 21.736 1.00 46.25 162 SER A C 1
ATOM 1219 O O . SER A 1 162 ? 8.462 3.909 22.027 1.00 46.25 162 SER A O 1
ATOM 1221 N N . THR A 1 163 ? 7.636 1.839 22.243 1.00 41.34 163 THR A N 1
ATOM 1222 C CA . THR A 1 163 ? 8.643 1.352 23.211 1.00 41.34 163 THR A CA 1
ATOM 1223 C C . THR A 1 163 ? 9.613 0.305 22.646 1.00 41.34 163 THR A C 1
ATOM 1225 O O . THR A 1 163 ? 10.300 -0.350 23.429 1.00 41.34 163 THR A O 1
ATOM 1228 N N . GLY A 1 164 ? 9.636 0.106 21.324 1.00 38.56 164 GLY A N 1
ATOM 1229 C CA . GLY A 1 164 ? 10.470 -0.888 20.632 1.00 38.56 164 GLY A CA 1
ATOM 1230 C C . GLY A 1 164 ? 11.646 -0.276 19.892 1.00 38.56 164 GLY A C 1
ATOM 1231 O O . GLY A 1 164 ? 11.427 0.767 19.241 1.00 38.56 164 GLY A O 1
#

Secondary structure (DSSP, 8-state):
-HHHHHH-----HHHHHT--S-TTHHHHHHHHHHHHHHHHHHHT--TTPPEEEESSSSPPPPTT-GGGG-HHHHHHHHHHHHHHHHHT-EEEEEEEEEETTEEEEEEEEE-TT-HHHHHHHHHHHHHHHHHHHHHHHHHHTT-HHHHHHHHHHHHHHHHHHTT-

Sequence (164 aa):
MEWINSVKPDVDAFIIGNLSDDGELSINSSQDARKEVRVALNALRKDDGILVIPTVLGCPPKLNARELSSSNYNVQTSCLTSLSSMSGCCQVALPLGTHDKCPISVSFIARHGGDQFLLDTIQTIKVATYYSNRAAAFLELASYRQAKADCTSAIDIDQKGSTG

Foldseek 3Di:
DVCCVVVVDPDDVVVVVPPDPPPDVVVVVLLVQLVVLLVVVVVVDDQQDKDKAWQADDFDDDVPDPLVVDPVRVCRNCVNVVSCVSNQWDKDWDFLQDDPNTTTIMIITHHHVCVVVVVVVVVLVVQLSVLQVVLVVCVVVVVNVSSVVSNVVSVVSVVVVVPD